Protein AF-A0A1H7C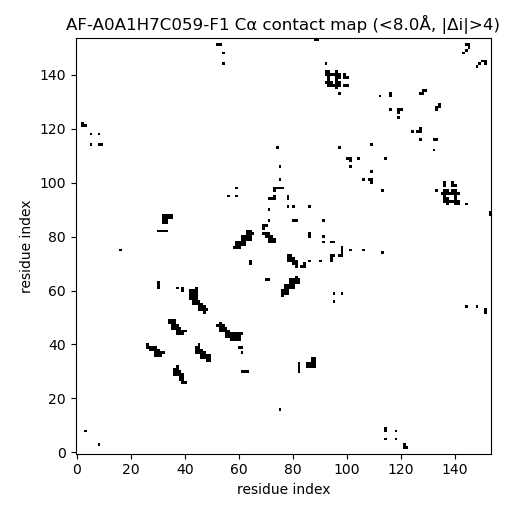059-F1 (afdb_monomer)

Radius of gyration: 15.14 Å; Cα contacts (8 Å, |Δi|>4): 223; chains: 1; bounding box: 40×34×36 Å

pLDDT: mean 71.17, std 18.62, range [34.97, 95.0]

Structure (mmCIF, N/CA/C/O backbone):
data_AF-A0A1H7C059-F1
#
_entry.id   AF-A0A1H7C059-F1
#
loop_
_atom_site.group_PDB
_atom_site.id
_atom_site.type_symbol
_atom_site.label_atom_id
_atom_site.label_alt_id
_atom_site.label_comp_id
_atom_site.label_asym_id
_atom_site.label_entity_id
_atom_site.label_seq_id
_atom_site.pdbx_PDB_ins_code
_atom_site.Cartn_x
_atom_site.Cartn_y
_atom_site.Cartn_z
_atom_site.occupancy
_atom_site.B_iso_or_equiv
_atom_site.auth_seq_id
_atom_site.auth_comp_id
_atom_site.auth_asym_id
_atom_site.auth_atom_id
_atom_site.pdbx_PDB_model_num
ATOM 1 N N . MET A 1 1 ? 27.606 -2.544 -12.910 1.00 34.97 1 MET A N 1
ATOM 2 C CA . MET A 1 1 ? 26.282 -3.109 -12.573 1.00 34.97 1 MET A CA 1
ATOM 3 C C . MET A 1 1 ? 25.781 -3.904 -13.763 1.00 34.97 1 MET A C 1
ATOM 5 O O . MET A 1 1 ? 25.929 -3.436 -14.887 1.00 34.97 1 MET A O 1
ATOM 9 N N . LYS A 1 2 ? 25.299 -5.129 -13.536 1.00 37.66 2 LYS A N 1
ATOM 10 C CA . LYS A 1 2 ? 24.812 -6.027 -14.591 1.00 37.66 2 LYS A CA 1
ATOM 11 C C . LYS A 1 2 ? 23.400 -5.563 -14.971 1.00 37.66 2 LYS A C 1
ATOM 13 O O . LYS A 1 2 ? 22.551 -5.485 -14.093 1.00 37.66 2 LYS A O 1
ATOM 18 N N . LYS A 1 3 ? 23.174 -5.189 -16.234 1.00 46.72 3 LYS A N 1
ATOM 19 C CA . LYS A 1 3 ? 21.828 -4.878 -16.739 1.00 46.72 3 LYS A CA 1
ATOM 20 C C . LYS A 1 3 ? 21.035 -6.186 -16.788 1.00 46.72 3 LYS A C 1
ATOM 22 O O . LYS A 1 3 ? 21.455 -7.096 -17.498 1.00 46.72 3 LYS A O 1
ATOM 27 N N . ILE A 1 4 ? 19.960 -6.280 -16.013 1.00 50.34 4 ILE A N 1
ATOM 28 C CA . ILE A 1 4 ? 18.988 -7.376 -16.094 1.00 50.34 4 ILE A CA 1
ATOM 29 C C . ILE A 1 4 ? 18.165 -7.185 -17.373 1.00 50.34 4 ILE A C 1
ATOM 31 O O . ILE A 1 4 ? 17.793 -6.054 -17.706 1.00 50.34 4 ILE A O 1
ATOM 35 N N . SER A 1 5 ? 17.959 -8.259 -18.137 1.00 52.09 5 SER A N 1
ATOM 36 C CA . SER A 1 5 ? 17.126 -8.201 -19.338 1.00 52.09 5 SER A CA 1
ATOM 37 C C . SER A 1 5 ? 15.642 -8.274 -18.969 1.00 52.09 5 SER A C 1
ATOM 39 O O . SER A 1 5 ? 15.273 -8.757 -17.902 1.00 52.09 5 SER A O 1
ATOM 41 N N . PHE A 1 6 ? 14.780 -7.772 -19.852 1.00 48.53 6 PHE A N 1
ATOM 42 C CA . PHE A 1 6 ? 13.328 -7.832 -19.664 1.00 48.53 6 PHE A CA 1
ATOM 43 C C . PHE A 1 6 ? 12.823 -9.281 -19.556 1.00 48.53 6 PHE A C 1
ATOM 45 O O . PHE A 1 6 ? 11.920 -9.565 -18.776 1.00 48.53 6 PHE A O 1
ATOM 52 N N . ASP A 1 7 ? 13.465 -10.199 -20.281 1.00 52.53 7 ASP A N 1
ATOM 53 C CA . ASP A 1 7 ? 13.147 -11.626 -20.247 1.00 52.53 7 ASP A CA 1
ATOM 54 C C . ASP A 1 7 ? 13.556 -12.270 -18.913 1.00 52.53 7 ASP A C 1
ATOM 56 O O . ASP A 1 7 ? 12.816 -13.097 -18.384 1.00 52.53 7 ASP A O 1
ATOM 60 N N . ASP A 1 8 ? 14.683 -11.846 -18.326 1.00 57.72 8 ASP A N 1
ATOM 61 C CA . ASP A 1 8 ? 15.105 -12.295 -16.990 1.00 57.72 8 ASP A CA 1
ATOM 62 C C . ASP A 1 8 ? 14.137 -11.792 -15.902 1.00 57.72 8 ASP A C 1
ATOM 64 O O . ASP A 1 8 ? 13.795 -12.534 -14.989 1.00 57.72 8 ASP A O 1
ATOM 68 N N . LEU A 1 9 ? 13.634 -10.557 -16.032 1.00 55.62 9 LEU A N 1
ATOM 69 C CA . LEU A 1 9 ? 12.601 -9.999 -15.149 1.00 55.62 9 LEU A CA 1
ATOM 70 C C . LEU A 1 9 ? 11.283 -10.782 -15.236 1.00 55.62 9 LEU A C 1
ATOM 72 O O . LEU A 1 9 ? 10.675 -11.071 -14.211 1.00 55.62 9 LEU A O 1
ATOM 76 N N . ILE A 1 10 ? 10.841 -11.145 -16.445 1.00 53.09 10 ILE A N 1
ATOM 77 C CA . ILE A 1 10 ? 9.650 -11.988 -16.635 1.00 53.09 10 ILE A CA 1
ATOM 78 C C . ILE A 1 10 ? 9.856 -13.368 -16.009 1.00 53.09 10 ILE A C 1
ATOM 80 O O . ILE A 1 10 ? 8.948 -13.881 -15.355 1.00 53.09 10 ILE A O 1
ATOM 84 N N . ALA A 1 11 ? 11.032 -13.966 -16.206 1.00 54.56 11 ALA A N 1
ATOM 85 C CA . ALA A 1 11 ? 11.357 -15.268 -15.641 1.00 54.56 11 ALA A CA 1
ATOM 86 C C . ALA A 1 11 ? 11.320 -15.228 -14.106 1.00 54.56 11 ALA A C 1
ATOM 88 O O . ALA A 1 11 ? 10.629 -16.049 -13.504 1.00 54.56 11 ALA A O 1
ATOM 89 N N . ASP A 1 12 ? 11.953 -14.233 -13.484 1.00 51.78 12 ASP A N 1
ATOM 90 C CA . ASP A 1 12 ? 11.928 -14.060 -12.029 1.00 51.78 12 ASP A CA 1
ATOM 91 C C . ASP A 1 12 ? 10.502 -13.817 -11.506 1.00 51.78 12 ASP A C 1
ATOM 93 O O . ASP A 1 12 ? 10.090 -14.453 -10.538 1.00 51.78 12 ASP A O 1
ATOM 97 N N . LEU A 1 13 ? 9.695 -12.986 -12.179 1.00 49.41 13 LEU A N 1
ATOM 98 C CA . LEU A 1 13 ? 8.292 -12.761 -11.803 1.00 49.41 13 LEU A CA 1
ATOM 99 C C . LEU A 1 13 ? 7.441 -14.035 -11.892 1.00 49.41 13 LEU A C 1
ATOM 101 O O . LEU A 1 13 ? 6.633 -14.297 -11.004 1.00 49.41 13 LEU A O 1
ATOM 105 N N . SER A 1 14 ? 7.641 -14.848 -12.933 1.00 43.16 14 SER A N 1
ATOM 106 C CA . SER A 1 14 ? 6.921 -16.117 -13.096 1.00 43.16 14 SER A CA 1
ATOM 107 C C . SER A 1 14 ? 7.293 -17.156 -12.030 1.00 43.16 14 SER A C 1
ATOM 109 O O . SER A 1 14 ? 6.459 -17.968 -11.632 1.00 43.16 14 SER A O 1
ATOM 111 N N . ILE A 1 15 ? 8.531 -17.107 -11.527 1.00 45.19 15 ILE A N 1
ATOM 112 C CA . ILE A 1 15 ? 8.997 -17.952 -10.425 1.00 45.19 15 ILE A CA 1
ATOM 113 C C . ILE A 1 15 ? 8.375 -17.479 -9.104 1.00 45.19 15 ILE A C 1
ATOM 115 O O . ILE A 1 15 ? 7.895 -18.307 -8.330 1.00 45.19 15 ILE A O 1
ATOM 119 N N . ILE A 1 16 ? 8.290 -16.164 -8.879 1.00 44.03 16 ILE A N 1
ATOM 120 C CA . ILE A 1 16 ? 7.690 -15.565 -7.676 1.00 44.03 16 ILE A CA 1
ATOM 121 C C . ILE A 1 16 ? 6.206 -15.932 -7.537 1.00 44.03 16 ILE A C 1
ATOM 123 O O . ILE A 1 16 ? 5.793 -16.327 -6.446 1.00 44.03 16 ILE A O 1
ATOM 127 N N . GLU A 1 17 ? 5.425 -15.882 -8.625 1.00 41.81 17 GLU A N 1
ATOM 128 C CA . GLU A 1 17 ? 4.020 -16.326 -8.606 1.00 41.81 17 GLU A CA 1
ATOM 129 C C . GLU A 1 17 ? 3.892 -17.788 -8.140 1.00 41.81 17 GLU A C 1
ATOM 131 O O . GLU A 1 17 ? 2.977 -18.122 -7.392 1.00 41.81 17 GLU A O 1
ATOM 136 N N . SER A 1 18 ? 4.849 -18.650 -8.505 1.00 38.84 18 SER A N 1
ATOM 137 C CA . SER A 1 18 ? 4.837 -20.070 -8.130 1.00 38.84 18 SER A CA 1
ATOM 138 C C . SER A 1 18 ? 5.357 -20.371 -6.715 1.00 38.84 18 SER A C 1
ATOM 140 O O . SER A 1 18 ? 4.907 -21.332 -6.091 1.00 38.84 18 SER A O 1
ATOM 142 N N . GLU A 1 19 ? 6.287 -19.569 -6.182 1.00 39.34 19 GLU A N 1
ATOM 143 C CA . GLU A 1 19 ? 6.864 -19.779 -4.844 1.00 39.34 19 GLU A CA 1
ATOM 144 C C . GLU A 1 19 ? 6.037 -19.119 -3.728 1.00 39.34 19 GLU A C 1
ATOM 146 O O . GLU A 1 19 ? 6.013 -19.610 -2.596 1.00 39.34 19 GLU A O 1
ATOM 151 N N . GLN A 1 20 ? 5.319 -18.032 -4.025 1.00 47.81 20 GLN A N 1
ATOM 152 C CA . GLN A 1 20 ? 4.531 -17.297 -3.028 1.00 47.81 20 GLN A CA 1
ATOM 153 C C . GLN A 1 20 ? 3.126 -17.864 -2.798 1.00 47.81 20 GLN A C 1
ATOM 155 O O . GLN A 1 20 ? 2.544 -17.630 -1.734 1.00 47.81 20 GLN A O 1
ATOM 160 N N . ASP A 1 21 ? 2.645 -18.718 -3.705 1.00 41.19 21 ASP A N 1
ATOM 161 C CA . ASP A 1 21 ? 1.422 -19.512 -3.534 1.00 41.19 21 ASP A CA 1
ATOM 162 C C . ASP A 1 21 ? 1.481 -20.472 -2.323 1.00 41.19 21 ASP A C 1
ATOM 164 O O . ASP A 1 21 ? 0.452 -20.975 -1.869 1.00 41.19 21 ASP A O 1
ATOM 168 N N . LEU A 1 22 ? 2.662 -20.693 -1.726 1.00 37.16 22 LEU A N 1
ATOM 169 C CA . LEU A 1 22 ? 2.847 -21.601 -0.586 1.00 37.16 22 LEU A CA 1
ATOM 170 C C . LEU A 1 22 ? 2.768 -20.938 0.803 1.00 37.16 22 LEU A C 1
ATOM 172 O O . LEU A 1 22 ? 2.549 -21.646 1.787 1.00 37.16 22 LEU A O 1
ATOM 176 N N . ASN A 1 23 ? 2.871 -19.607 0.914 1.00 39.00 23 ASN A N 1
ATOM 177 C CA . ASN A 1 23 ? 2.764 -18.901 2.206 1.00 39.00 23 ASN A CA 1
ATOM 178 C C . ASN A 1 23 ? 1.374 -18.280 2.461 1.00 39.00 23 ASN A C 1
ATOM 180 O O . ASN A 1 23 ? 1.123 -17.740 3.539 1.00 39.00 23 ASN A O 1
ATOM 184 N N . SER A 1 24 ? 0.442 -18.408 1.512 1.00 40.56 24 SER A N 1
ATOM 185 C CA . SER A 1 24 ? -0.882 -17.762 1.523 1.00 40.56 24 SER A CA 1
ATOM 186 C C . SER A 1 24 ? -1.921 -18.385 2.478 1.00 40.56 24 SER A C 1
ATOM 188 O O . SER A 1 24 ? -3.022 -17.858 2.623 1.00 40.56 24 SER A O 1
ATOM 190 N N . ILE A 1 25 ? -1.607 -19.484 3.179 1.00 38.66 25 ILE A N 1
ATOM 191 C CA . ILE A 1 25 ? -2.612 -20.248 3.954 1.00 38.66 25 ILE A CA 1
ATOM 192 C C . ILE A 1 25 ? -2.722 -19.812 5.431 1.00 38.66 25 ILE A C 1
ATOM 194 O O . ILE A 1 25 ? -3.603 -20.279 6.154 1.00 38.66 25 ILE A O 1
ATOM 198 N N . ARG A 1 26 ? -1.891 -18.890 5.930 1.00 36.72 26 ARG A N 1
ATOM 199 C CA . ARG A 1 26 ? -1.940 -18.493 7.349 1.00 36.72 26 ARG A CA 1
ATOM 200 C C . ARG A 1 26 ? -2.137 -16.994 7.530 1.00 36.72 26 ARG A C 1
ATOM 202 O O . ARG A 1 26 ? -1.185 -16.244 7.691 1.00 36.72 26 ARG A O 1
ATOM 209 N N . GLY A 1 27 ? -3.403 -16.576 7.597 1.00 37.97 27 GLY A N 1
ATOM 210 C CA . GLY A 1 27 ? -3.756 -15.353 8.317 1.00 37.97 27 GLY A CA 1
ATOM 211 C C . GLY A 1 27 ? -3.191 -15.436 9.739 1.00 37.97 27 GLY A C 1
ATOM 212 O O . GLY A 1 27 ? -3.480 -16.393 10.460 1.00 37.97 27 GLY A O 1
ATOM 213 N N . GLY A 1 28 ? -2.339 -14.483 10.115 1.00 48.50 28 GLY A N 1
ATOM 214 C CA . GLY A 1 28 ? -1.681 -14.5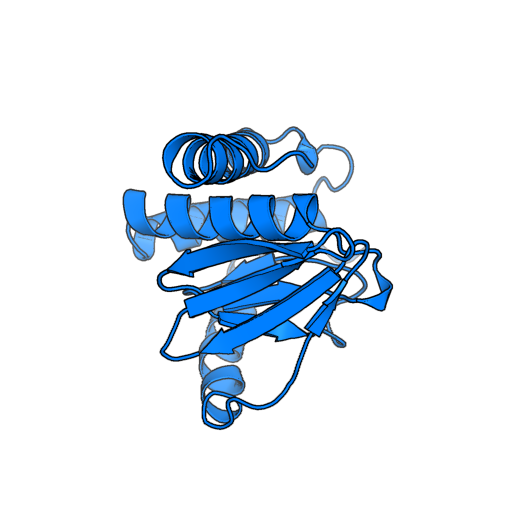04 11.422 1.00 48.50 28 GLY A CA 1
ATOM 215 C C . GLY A 1 28 ? -0.582 -13.467 11.632 1.00 48.50 28 GLY A C 1
ATOM 216 O O . GLY A 1 28 ? -0.397 -13.039 12.768 1.00 48.50 28 GLY A O 1
ATOM 217 N N . ASP A 1 29 ? 0.098 -13.014 10.578 1.00 66.94 29 ASP A N 1
ATOM 218 C CA . ASP A 1 29 ? 1.232 -12.105 10.754 1.00 66.94 29 ASP A CA 1
ATOM 219 C C . ASP A 1 29 ? 0.800 -10.643 10.617 1.00 66.94 29 ASP A C 1
ATOM 221 O O . ASP A 1 29 ? 0.462 -10.155 9.538 1.00 66.94 29 ASP A O 1
ATOM 225 N N . THR A 1 30 ? 0.798 -9.944 11.752 1.00 83.44 30 THR A N 1
ATOM 226 C CA . THR A 1 30 ? 0.706 -8.486 11.796 1.00 83.44 30 THR A CA 1
ATOM 227 C C . THR A 1 30 ? 1.982 -7.888 11.214 1.00 83.44 30 THR A C 1
ATOM 229 O O . THR A 1 30 ? 3.077 -8.153 11.713 1.00 83.44 30 THR A O 1
ATOM 232 N N . ILE A 1 31 ? 1.845 -7.040 10.197 1.00 86.38 31 ILE A N 1
ATOM 233 C CA . ILE A 1 31 ? 2.976 -6.353 9.563 1.00 86.38 31 ILE A CA 1
ATOM 234 C C . ILE A 1 31 ? 3.053 -4.944 10.134 1.00 86.38 31 ILE A C 1
AT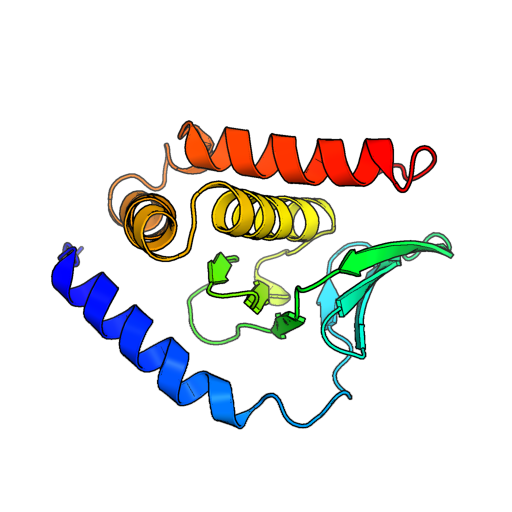OM 236 O O . ILE A 1 31 ? 2.118 -4.161 9.989 1.00 86.38 31 ILE A O 1
ATOM 240 N N . TYR A 1 32 ? 4.157 -4.624 10.802 1.00 86.19 32 TYR A N 1
ATOM 241 C CA . TYR A 1 32 ? 4.386 -3.300 11.375 1.00 86.19 32 TYR A CA 1
ATOM 242 C C . TYR A 1 32 ? 5.099 -2.409 10.367 1.00 86.19 32 TYR A C 1
ATOM 244 O O . TYR A 1 32 ? 6.068 -2.830 9.742 1.00 86.19 32 TYR A O 1
ATOM 252 N N . ILE A 1 33 ? 4.620 -1.177 10.244 1.00 86.44 33 ILE A N 1
ATOM 253 C CA . ILE A 1 33 ? 5.197 -0.134 9.395 1.00 86.44 33 ILE A CA 1
ATOM 254 C C . ILE A 1 33 ? 5.216 1.183 10.174 1.00 86.44 33 ILE A C 1
ATOM 256 O O . ILE A 1 33 ? 4.583 1.316 11.226 1.00 86.44 33 ILE A O 1
ATOM 260 N N . ASN A 1 34 ? 5.925 2.187 9.673 1.00 86.62 34 ASN A N 1
ATOM 261 C CA . ASN A 1 34 ? 5.922 3.506 10.287 1.00 86.62 34 ASN A CA 1
ATOM 262 C C . ASN A 1 34 ? 4.490 4.062 10.339 1.00 86.62 34 ASN A C 1
ATOM 264 O O . ASN A 1 34 ? 3.794 4.165 9.330 1.00 86.62 34 ASN A O 1
ATOM 268 N N . GLY A 1 35 ? 4.047 4.407 11.550 1.00 86.56 35 GLY A N 1
ATOM 269 C CA . GLY A 1 35 ? 2.719 4.968 11.800 1.00 86.56 35 GLY A CA 1
ATOM 270 C C . GLY A 1 35 ? 1.612 3.960 12.126 1.00 86.56 35 GLY A C 1
ATOM 271 O O . GLY A 1 35 ? 0.518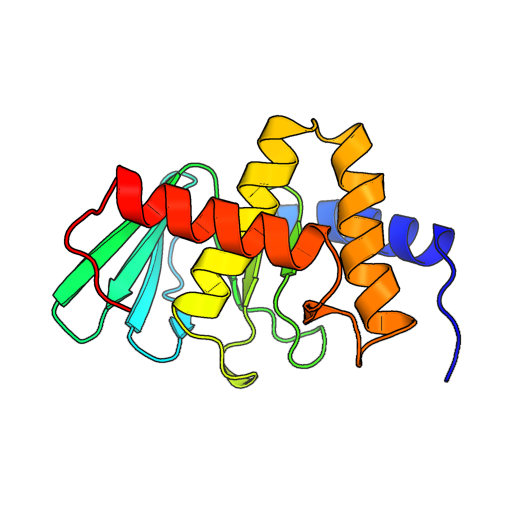 4.407 12.472 1.00 86.56 35 GLY A O 1
ATOM 272 N N . GLY A 1 36 ? 1.855 2.642 12.089 1.00 91.19 36 GLY A N 1
ATOM 273 C CA . GLY A 1 36 ? 0.822 1.660 12.432 1.00 91.19 36 GLY A CA 1
ATOM 274 C C . GLY A 1 36 ? 1.164 0.204 12.124 1.00 91.19 36 GLY A C 1
ATOM 275 O O . GLY A 1 36 ? 2.324 -0.205 12.114 1.00 91.19 36 GLY A O 1
ATOM 276 N N . TYR A 1 37 ? 0.131 -0.597 11.883 1.00 91.56 37 TYR A N 1
ATOM 277 C CA . TYR A 1 37 ? 0.268 -2.004 11.517 1.00 91.56 37 TYR A CA 1
ATOM 278 C C . TYR A 1 37 ? -0.831 -2.465 10.560 1.00 91.56 37 TYR A C 1
ATOM 280 O O . TYR A 1 37 ? -1.877 -1.833 10.439 1.00 91.56 37 TYR A O 1
ATOM 288 N N . ILE A 1 38 ? -0.594 -3.584 9.883 1.00 92.69 38 ILE A N 1
ATOM 289 C CA . ILE A 1 38 ? -1.472 -4.155 8.864 1.00 92.69 38 ILE A CA 1
ATOM 290 C C . ILE A 1 38 ? -1.866 -5.569 9.275 1.00 92.69 38 ILE A C 1
ATOM 292 O O . ILE A 1 38 ? -1.031 -6.339 9.752 1.00 92.69 38 ILE A O 1
ATOM 296 N N . VAL A 1 39 ? -3.134 -5.914 9.062 1.00 91.50 39 VAL A N 1
ATOM 297 C CA . VAL A 1 39 ? -3.666 -7.267 9.250 1.00 91.50 39 VAL A CA 1
ATOM 298 C C . VAL A 1 39 ? -4.348 -7.722 7.965 1.00 91.50 39 VAL A C 1
ATOM 300 O O . VAL A 1 39 ? -5.235 -7.036 7.456 1.00 91.50 39 VAL A O 1
ATOM 303 N N . ASN A 1 40 ? -3.966 -8.896 7.462 1.00 88.81 40 ASN A N 1
ATOM 304 C CA . ASN A 1 40 ? -4.650 -9.526 6.335 1.00 88.81 40 ASN A CA 1
ATOM 305 C C . ASN A 1 40 ? -5.842 -10.352 6.817 1.00 88.81 40 ASN A C 1
ATOM 307 O O . ASN A 1 40 ? -5.721 -11.148 7.750 1.00 88.81 40 ASN A O 1
ATOM 311 N N . SER A 1 41 ? -6.986 -10.207 6.154 1.00 83.94 41 SER A N 1
ATOM 312 C CA . SER A 1 41 ? -8.183 -10.993 6.441 1.00 83.94 41 SER A CA 1
ATOM 313 C C . SER A 1 41 ? -9.080 -11.116 5.213 1.00 83.94 41 SER A C 1
ATOM 315 O O . SER A 1 41 ? -9.473 -10.118 4.606 1.00 83.94 41 SER A O 1
ATOM 317 N N . GLY A 1 42 ? -9.421 -12.357 4.851 1.00 80.69 42 GLY A N 1
ATOM 318 C CA . GLY A 1 42 ? -10.394 -12.648 3.793 1.00 80.69 42 GLY A CA 1
ATOM 319 C C . GLY A 1 42 ? -10.037 -12.063 2.422 1.00 80.69 42 GL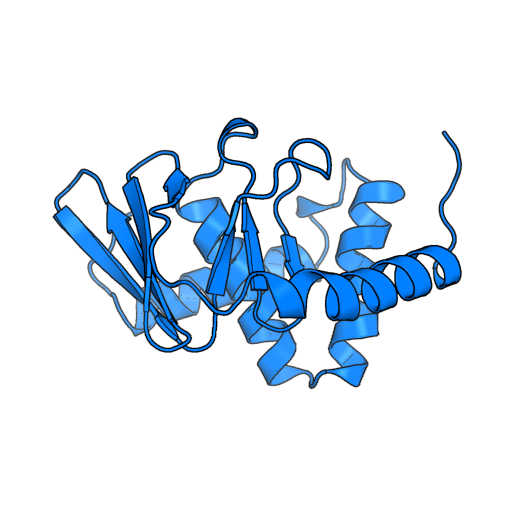Y A C 1
ATOM 320 O O . GLY A 1 42 ? -10.933 -11.592 1.729 1.00 80.69 42 GLY A O 1
ATOM 321 N N . GLY A 1 43 ? -8.749 -12.051 2.057 1.00 80.62 43 GLY A N 1
ATOM 322 C CA . GLY A 1 43 ? -8.266 -11.481 0.790 1.00 80.62 43 GLY A CA 1
ATOM 323 C C . GLY A 1 43 ? -8.198 -9.950 0.762 1.00 80.62 43 GLY A C 1
ATOM 324 O O . GLY A 1 43 ? -8.113 -9.365 -0.313 1.00 80.62 43 GLY A O 1
ATOM 325 N N . ASN A 1 44 ? -8.264 -9.305 1.927 1.00 88.75 44 ASN A N 1
ATOM 326 C CA . ASN A 1 44 ? -8.107 -7.863 2.085 1.00 88.75 44 ASN A CA 1
ATOM 327 C C . ASN A 1 44 ? -6.998 -7.568 3.096 1.00 88.75 44 ASN A C 1
ATOM 329 O O . ASN A 1 44 ? -6.730 -8.383 3.983 1.00 88.75 44 ASN A O 1
ATOM 333 N N . ALA A 1 45 ? -6.442 -6.363 3.024 1.00 91.25 45 ALA A N 1
ATOM 334 C CA . ALA A 1 45 ? -5.499 -5.846 4.005 1.00 91.25 45 ALA A CA 1
ATOM 335 C C . ALA A 1 45 ? -6.104 -4.643 4.734 1.00 91.25 45 ALA A C 1
ATOM 337 O O . ALA A 1 45 ? -6.575 -3.698 4.102 1.00 91.25 45 ALA A O 1
ATOM 338 N N . THR A 1 46 ? -6.092 -4.656 6.064 1.00 93.81 46 THR A N 1
ATOM 339 C CA . THR A 1 46 ? -6.564 -3.533 6.884 1.00 93.81 46 THR A CA 1
ATOM 340 C C . THR A 1 46 ? -5.384 -2.889 7.594 1.00 93.81 46 THR A C 1
ATOM 342 O O . THR A 1 46 ? -4.678 -3.561 8.343 1.00 93.81 46 THR A O 1
ATOM 345 N N . PHE A 1 47 ? -5.187 -1.588 7.376 1.00 94.44 47 PHE A N 1
ATOM 346 C CA . PHE A 1 47 ? -4.218 -0.782 8.111 1.00 94.44 47 PHE A CA 1
ATOM 347 C C . PHE A 1 47 ? -4.866 -0.170 9.351 1.00 94.44 47 PHE A C 1
ATOM 349 O O . PHE A 1 47 ? -5.953 0.405 9.275 1.00 94.44 47 PHE A O 1
ATOM 356 N N . TYR A 1 48 ? -4.160 -0.242 10.473 1.00 93.25 48 TYR A N 1
ATOM 357 C CA . TYR A 1 48 ? -4.496 0.373 11.745 1.00 93.25 48 TYR A CA 1
ATOM 358 C C . TYR A 1 48 ? -3.386 1.344 12.125 1.00 93.25 48 TYR A C 1
ATOM 360 O O . TYR A 1 48 ? -2.255 0.945 12.400 1.00 93.25 48 TYR A O 1
ATOM 368 N N . SER A 1 49 ? -3.713 2.629 12.154 1.00 91.75 49 SER A N 1
ATOM 369 C CA . SER A 1 49 ? -2.773 3.665 12.565 1.00 91.75 49 SER A CA 1
ATOM 370 C C . SER A 1 49 ? -2.578 3.692 14.083 1.00 91.75 49 SER A C 1
ATOM 372 O O . SER A 1 49 ? -3.468 3.345 14.867 1.00 91.75 49 SER A O 1
ATOM 374 N N . ASN A 1 50 ? -1.447 4.244 14.512 1.00 89.38 50 ASN A N 1
ATOM 375 C CA . ASN A 1 50 ? -1.162 4.513 15.920 1.00 89.38 50 ASN A CA 1
ATOM 376 C C . ASN A 1 50 ? -2.087 5.581 16.535 1.00 89.38 50 ASN A C 1
ATOM 378 O O . ASN A 1 50 ? -2.152 5.694 17.757 1.00 89.38 50 ASN A O 1
ATOM 382 N N . ASN A 1 51 ? -2.802 6.364 15.715 1.00 87.88 51 ASN A N 1
ATOM 383 C CA . ASN A 1 51 ? -3.755 7.380 16.177 1.00 87.88 51 ASN A CA 1
ATOM 384 C C . ASN A 1 51 ? -5.203 6.858 16.297 1.00 87.88 51 ASN A C 1
ATOM 386 O O . ASN A 1 51 ? -6.099 7.616 16.663 1.00 87.88 51 ASN A O 1
ATOM 390 N N . GLY A 1 52 ? -5.434 5.569 16.021 1.00 85.62 52 GLY A N 1
ATOM 391 C CA . GLY A 1 52 ? -6.736 4.915 16.173 1.00 85.62 52 GLY A CA 1
ATOM 392 C C . GLY A 1 52 ? -7.636 4.957 14.935 1.00 85.62 52 GLY A C 1
ATOM 393 O O . GLY A 1 52 ? -8.732 4.400 14.967 1.00 85.62 52 GLY A O 1
ATOM 394 N N . THR A 1 53 ? -7.195 5.568 13.834 1.00 90.69 53 THR A N 1
ATOM 395 C CA . THR A 1 53 ? -7.878 5.467 12.534 1.00 90.69 53 THR A CA 1
ATOM 396 C C . THR A 1 53 ? -7.465 4.201 11.781 1.00 90.69 53 THR A C 1
ATOM 398 O O . THR A 1 53 ? -6.389 3.645 12.017 1.00 90.69 53 THR A O 1
ATOM 401 N N . SER A 1 54 ? -8.317 3.726 10.873 1.00 93.75 54 SER A N 1
ATOM 402 C CA . SER A 1 54 ? -8.038 2.549 10.046 1.00 93.75 54 SER A CA 1
ATOM 403 C C . SER A 1 54 ? -8.714 2.645 8.681 1.00 93.75 54 SER A C 1
ATOM 405 O O . SER A 1 54 ? -9.709 3.358 8.524 1.00 93.75 54 SER A O 1
ATOM 407 N N . PHE A 1 55 ? -8.185 1.909 7.707 1.00 94.88 55 PHE A N 1
ATOM 408 C CA . PHE A 1 55 ? -8.808 1.711 6.399 1.00 94.88 55 PHE A CA 1
ATOM 409 C C . PHE A 1 55 ? -8.547 0.295 5.884 1.00 94.88 55 PHE A C 1
ATOM 411 O O . PHE A 1 55 ? -7.619 -0.379 6.328 1.00 94.88 55 PHE A O 1
ATOM 418 N N . THR A 1 56 ? -9.379 -0.170 4.951 1.00 95.00 56 THR A N 1
ATOM 419 C CA . THR A 1 56 ? -9.263 -1.496 4.332 1.00 95.00 56 THR A CA 1
ATOM 420 C C . THR A 1 56 ? -9.042 -1.377 2.830 1.00 95.00 56 THR A C 1
ATOM 422 O O . THR A 1 56 ? -9.696 -0.595 2.139 1.00 95.00 56 THR A O 1
ATOM 425 N N . LEU A 1 57 ? -8.112 -2.190 2.344 1.00 94.00 57 LEU A N 1
ATOM 426 C CA . LEU A 1 57 ? -7.703 -2.321 0.959 1.00 94.00 57 LEU A CA 1
ATOM 427 C C . LEU A 1 57 ? -8.255 -3.642 0.407 1.00 94.00 57 LEU A C 1
ATOM 429 O O . LEU A 1 57 ? -7.695 -4.708 0.686 1.00 94.00 57 LEU A O 1
ATOM 433 N N . PRO A 1 58 ? -9.392 -3.611 -0.307 1.00 91.25 58 PRO A N 1
ATOM 434 C CA . PRO A 1 58 ? -10.029 -4.818 -0.790 1.00 91.25 58 PRO A CA 1
ATOM 435 C C . PRO A 1 58 ? -9.243 -5.470 -1.928 1.00 91.25 58 PRO A C 1
ATOM 437 O O . PRO A 1 58 ? -8.740 -4.780 -2.820 1.00 91.25 58 PRO A O 1
ATOM 440 N N . GLY A 1 59 ? -9.186 -6.803 -1.904 1.00 85.25 59 GLY A N 1
ATOM 441 C CA . GLY A 1 59 ? -8.551 -7.627 -2.938 1.00 85.25 59 GLY A CA 1
ATOM 442 C C . GLY A 1 59 ? -7.019 -7.626 -2.931 1.00 85.25 59 GLY A C 1
ATOM 443 O O . GLY A 1 59 ?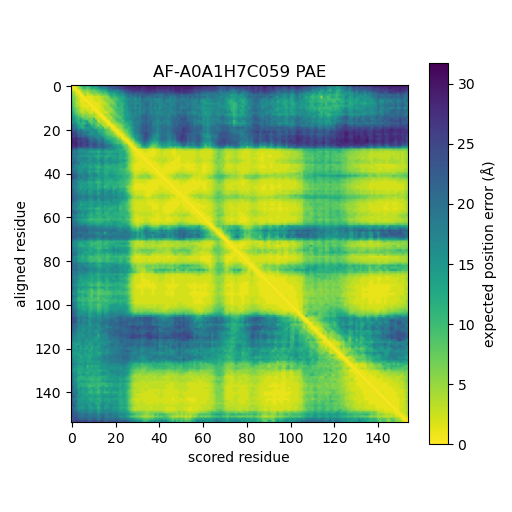 -6.417 -8.219 -3.822 1.00 85.25 59 GLY A O 1
ATOM 444 N N . ALA A 1 60 ? -6.396 -6.984 -1.941 1.00 84.94 60 ALA A N 1
ATOM 445 C CA . ALA A 1 60 ? -4.953 -6.997 -1.746 1.00 84.94 60 ALA A CA 1
ATOM 446 C C . ALA A 1 60 ? -4.573 -7.783 -0.486 1.00 84.94 60 ALA A C 1
ATOM 448 O O . ALA A 1 60 ? -5.271 -7.734 0.527 1.00 84.94 60 ALA A O 1
ATOM 449 N N . THR A 1 61 ? -3.436 -8.473 -0.540 1.00 87.12 61 THR A N 1
ATOM 450 C CA . THR A 1 61 ? -2.796 -9.103 0.625 1.00 87.12 61 THR A CA 1
ATOM 451 C C . THR A 1 61 ? -1.402 -8.518 0.790 1.00 87.12 61 THR A C 1
ATOM 453 O O . THR A 1 61 ? -0.658 -8.432 -0.183 1.00 87.12 61 THR A O 1
ATOM 456 N N . VAL A 1 62 ? -1.045 -8.098 2.003 1.00 85.38 62 VAL A N 1
ATOM 457 C CA . VAL A 1 62 ? 0.265 -7.496 2.280 1.00 85.38 62 VAL A CA 1
ATOM 458 C C . VAL A 1 62 ? 1.213 -8.538 2.866 1.00 85.38 62 VAL A C 1
ATOM 460 O O . VAL A 1 62 ? 0.827 -9.326 3.722 1.00 85.38 62 VAL A O 1
ATOM 463 N N . TYR A 1 63 ? 2.469 -8.522 2.454 1.00 82.12 63 TYR A N 1
ATOM 464 C CA . TYR A 1 63 ? 3.516 -9.423 2.906 1.00 82.12 63 TYR A CA 1
ATOM 465 C C . TYR A 1 63 ? 4.733 -8.616 3.353 1.00 82.12 63 TYR A C 1
ATOM 467 O O . TYR A 1 63 ? 5.019 -7.545 2.820 1.00 82.12 63 TYR A O 1
ATOM 475 N N . SER A 1 64 ? 5.472 -9.151 4.323 1.00 77.38 64 SER A N 1
ATOM 476 C CA . SER A 1 64 ? 6.796 -8.632 4.658 1.00 77.38 64 SER A CA 1
ATOM 477 C C . SER A 1 64 ? 7.813 -9.189 3.663 1.00 77.38 64 SER A C 1
ATOM 479 O O . SER A 1 64 ? 7.987 -10.407 3.578 1.00 77.38 64 SER A O 1
ATOM 481 N N . SER A 1 65 ? 8.481 -8.328 2.898 1.00 67.25 65 SER A N 1
ATOM 482 C CA . SER A 1 65 ? 9.579 -8.737 2.020 1.00 67.25 65 SER A CA 1
ATOM 483 C C . SER A 1 65 ? 10.915 -8.528 2.714 1.00 67.25 65 SER A C 1
ATOM 485 O O . SER A 1 65 ? 11.383 -7.405 2.832 1.00 67.25 65 SER A O 1
ATOM 487 N N . GLN A 1 66 ? 11.560 -9.618 3.131 1.00 56.34 66 GLN A N 1
ATOM 488 C CA . GLN A 1 66 ? 12.927 -9.573 3.674 1.00 56.34 66 GLN A CA 1
ATOM 489 C C . GLN A 1 66 ? 14.020 -9.785 2.609 1.00 56.34 66 GLN A C 1
ATOM 491 O O . GLN A 1 66 ? 15.200 -9.630 2.906 1.00 56.34 66 GLN A O 1
ATOM 496 N N . ASN A 1 67 ? 13.657 -10.160 1.375 1.00 47.53 67 ASN A N 1
ATOM 497 C CA . ASN A 1 67 ? 14.608 -10.789 0.447 1.00 47.53 67 ASN A CA 1
ATOM 498 C C . ASN A 1 67 ? 15.063 -9.922 -0.743 1.00 47.53 67 ASN A C 1
ATOM 500 O O . ASN A 1 67 ? 15.988 -10.332 -1.437 1.00 47.53 67 ASN A O 1
ATOM 504 N N . TRP A 1 68 ? 14.444 -8.765 -1.014 1.00 46.78 68 TRP A N 1
ATOM 505 C CA . TRP A 1 68 ? 14.691 -7.979 -2.242 1.00 46.78 68 TRP A CA 1
ATOM 506 C C . TRP A 1 68 ? 15.159 -6.533 -1.968 1.00 46.78 68 TRP A C 1
ATOM 508 O O . TRP A 1 68 ? 14.818 -5.611 -2.702 1.00 46.78 68 TRP A O 1
ATOM 518 N N . GLY A 1 69 ? 15.990 -6.353 -0.934 1.00 46.66 69 GLY A N 1
ATOM 519 C CA . GLY A 1 69 ? 16.853 -5.177 -0.742 1.00 46.66 69 GLY A CA 1
ATOM 520 C C . GLY A 1 69 ? 16.141 -3.832 -0.591 1.00 46.66 69 GLY A C 1
ATOM 521 O O . GLY A 1 69 ? 16.303 -2.986 -1.465 1.00 46.66 69 GLY A O 1
ATOM 522 N N . ASP A 1 70 ? 15.411 -3.633 0.512 1.00 51.88 70 ASP A N 1
ATOM 523 C CA . ASP A 1 70 ? 14.732 -2.374 0.864 1.00 51.88 70 ASP A CA 1
ATOM 524 C C . ASP A 1 70 ? 13.734 -1.871 -0.199 1.00 51.88 70 ASP A C 1
ATOM 526 O O . ASP A 1 70 ? 13.499 -0.671 -0.319 1.00 51.88 70 ASP A O 1
ATOM 530 N N . ASN A 1 71 ? 13.145 -2.771 -0.994 1.00 65.62 71 ASN A N 1
ATOM 531 C CA . ASN A 1 71 ? 12.194 -2.397 -2.042 1.00 65.62 71 ASN A CA 1
ATOM 532 C C . ASN A 1 71 ? 10.767 -2.804 -1.675 1.00 65.62 71 ASN A C 1
ATOM 534 O O . ASN A 1 71 ? 10.503 -3.955 -1.319 1.00 65.62 71 ASN A O 1
ATOM 538 N N . HIS A 1 72 ? 9.852 -1.849 -1.813 1.00 75.19 72 HIS A N 1
ATOM 539 C CA . HIS A 1 72 ? 8.408 -2.056 -1.768 1.00 75.19 72 HIS A CA 1
ATOM 540 C C . HIS A 1 72 ? 7.907 -2.308 -3.191 1.00 75.19 72 HIS A C 1
ATOM 542 O O . HIS A 1 72 ? 8.439 -1.717 -4.129 1.00 75.19 72 HIS A O 1
ATOM 548 N N . TYR A 1 73 ? 6.962 -3.231 -3.369 1.00 74.50 73 TYR A N 1
ATOM 549 C CA . TYR A 1 73 ? 6.393 -3.501 -4.691 1.00 74.50 73 TYR A CA 1
ATOM 550 C C . TYR A 1 73 ? 5.029 -4.189 -4.615 1.00 74.50 73 TYR A C 1
ATOM 552 O O . TYR A 1 73 ? 4.705 -4.869 -3.638 1.00 74.50 73 TYR A O 1
ATOM 560 N N . GLN A 1 74 ? 4.257 -4.095 -5.698 1.00 79.31 74 GLN A N 1
ATOM 561 C CA . GLN A 1 74 ? 2.994 -4.804 -5.878 1.00 79.31 74 GLN A CA 1
ATOM 562 C C . GLN A 1 74 ? 3.043 -5.765 -7.073 1.00 79.31 74 GLN A C 1
ATOM 564 O O . GLN A 1 74 ? 3.360 -5.381 -8.199 1.00 79.31 74 GLN A O 1
ATOM 569 N N . LEU A 1 75 ? 2.648 -7.021 -6.844 1.00 71.38 75 LEU A N 1
ATOM 570 C CA . LEU A 1 75 ? 2.540 -8.051 -7.877 1.00 71.38 75 LEU A CA 1
ATOM 571 C C . LEU A 1 75 ? 1.309 -8.939 -7.657 1.00 71.38 75 LEU A C 1
ATOM 573 O O . LEU A 1 75 ? 1.132 -9.491 -6.577 1.00 71.38 75 LEU A O 1
ATOM 577 N N . SER A 1 76 ? 0.450 -9.075 -8.672 1.00 69.56 76 SER A N 1
ATOM 578 C CA . SER A 1 76 ? -0.674 -10.031 -8.703 1.00 69.56 76 SER A CA 1
ATOM 579 C C . SER A 1 76 ? -1.566 -10.044 -7.445 1.00 69.56 76 SER A C 1
ATOM 581 O O . SER A 1 76 ? -1.962 -11.093 -6.952 1.00 69.56 76 SER A O 1
ATOM 583 N N . GLY A 1 77 ? -1.908 -8.860 -6.919 1.00 68.19 77 GLY A N 1
ATOM 584 C CA . GLY A 1 77 ? -2.707 -8.702 -5.690 1.00 68.19 77 GLY A CA 1
ATOM 585 C C . GLY A 1 77 ? -1.916 -8.815 -4.380 1.00 68.19 77 GLY A C 1
ATOM 586 O O . GLY A 1 77 ? -2.438 -8.472 -3.319 1.00 68.19 77 GLY A O 1
ATOM 587 N N . GLY A 1 78 ? -0.653 -9.232 -4.437 1.00 79.00 78 GLY A N 1
ATOM 588 C CA . GLY A 1 78 ? 0.293 -9.147 -3.331 1.00 79.00 78 GLY A CA 1
ATOM 589 C C . GLY A 1 78 ? 0.975 -7.783 -3.274 1.00 79.00 78 GLY A C 1
ATOM 590 O O . GLY A 1 78 ? 1.432 -7.276 -4.295 1.00 79.00 78 GLY A O 1
ATOM 591 N N . ILE A 1 79 ? 1.045 -7.197 -2.083 1.00 84.50 79 ILE A N 1
ATOM 592 C CA . ILE A 1 79 ? 1.824 -5.993 -1.775 1.00 84.50 79 ILE A CA 1
ATOM 593 C C . ILE A 1 79 ? 2.952 -6.405 -0.841 1.00 84.50 79 ILE A C 1
ATOM 595 O O . ILE A 1 79 ? 2.705 -7.001 0.201 1.00 84.50 79 ILE A O 1
ATOM 599 N N . TYR A 1 80 ? 4.183 -6.073 -1.185 1.00 82.25 80 TYR A N 1
ATOM 600 C CA . TYR A 1 80 ? 5.380 -6.486 -0.473 1.00 82.25 80 TYR A CA 1
ATOM 601 C C . TYR A 1 80 ? 6.027 -5.252 0.123 1.00 82.25 80 TYR A C 1
ATOM 603 O O . TYR A 1 80 ? 6.391 -4.328 -0.599 1.00 82.25 80 TYR A O 1
ATOM 611 N N . LEU A 1 81 ? 6.120 -5.215 1.449 1.00 80.25 81 LEU A N 1
ATOM 612 C CA . LEU A 1 81 ? 6.720 -4.106 2.173 1.00 80.25 81 LEU A CA 1
ATOM 613 C C . LEU A 1 81 ? 7.944 -4.600 2.930 1.00 80.25 81 LEU A C 1
ATOM 615 O O . LEU A 1 81 ? 7.848 -5.596 3.644 1.00 80.25 81 LEU A O 1
ATOM 619 N N . ASP A 1 82 ? 9.061 -3.882 2.830 1.00 75.69 82 ASP A N 1
ATOM 620 C CA . ASP A 1 82 ? 10.195 -4.063 3.731 1.00 75.69 82 ASP A CA 1
ATOM 621 C C . ASP A 1 82 ? 10.017 -3.192 4.991 1.00 75.69 82 ASP A C 1
ATOM 623 O O . ASP A 1 82 ? 10.151 -1.967 4.924 1.00 75.69 82 ASP A O 1
ATOM 627 N N . PRO A 1 83 ? 9.727 -3.770 6.170 1.00 66.62 83 PRO A N 1
ATOM 628 C CA . PRO A 1 83 ? 9.578 -2.987 7.395 1.00 66.62 83 PRO A CA 1
ATOM 629 C C . PRO A 1 83 ? 10.871 -2.274 7.814 1.00 66.62 83 PRO A C 1
ATOM 631 O O . PRO A 1 83 ? 10.814 -1.257 8.503 1.00 66.62 83 PRO A O 1
ATOM 634 N N . ASN A 1 84 ? 12.036 -2.796 7.415 1.00 68.94 84 ASN A N 1
ATOM 635 C CA . ASN A 1 84 ? 13.338 -2.207 7.726 1.00 68.94 84 ASN A CA 1
ATOM 636 C C . ASN A 1 84 ? 13.738 -1.125 6.712 1.00 68.94 84 ASN A C 1
ATOM 638 O O . ASN A 1 84 ? 14.500 -0.227 7.065 1.00 68.94 84 ASN A O 1
ATOM 642 N N . GLY A 1 85 ? 13.162 -1.167 5.505 1.00 67.88 85 GLY A N 1
ATOM 643 C CA . GLY A 1 85 ? 13.328 -0.164 4.447 1.00 67.88 85 GLY A CA 1
ATOM 644 C C . GLY A 1 85 ? 12.590 1.159 4.697 1.00 67.88 85 GLY A C 1
ATOM 645 O O . GLY A 1 85 ? 12.693 2.088 3.902 1.00 67.88 85 GLY A O 1
ATOM 646 N N . GLY A 1 86 ? 11.865 1.282 5.815 1.00 76.44 86 GLY A N 1
ATOM 647 C CA . GLY A 1 86 ? 11.178 2.517 6.196 1.00 76.44 86 GLY A CA 1
ATOM 648 C C . GLY A 1 86 ? 9.744 2.642 5.683 1.00 76.44 86 GLY A C 1
ATOM 649 O O . GLY A 1 86 ? 9.212 3.752 5.730 1.00 76.44 86 GLY A O 1
ATOM 650 N N . ALA A 1 87 ? 9.113 1.532 5.270 1.00 83.50 87 ALA A N 1
ATOM 651 C CA . ALA A 1 87 ? 7.705 1.487 4.867 1.00 83.50 87 ALA A CA 1
ATOM 652 C C . ALA A 1 87 ? 6.814 2.303 5.812 1.00 83.50 87 ALA A C 1
ATOM 654 O O . ALA A 1 87 ? 6.884 2.155 7.035 1.00 83.50 87 ALA A O 1
ATOM 655 N N . ASP A 1 88 ? 5.927 3.105 5.240 1.00 89.06 88 ASP A N 1
ATOM 656 C CA . ASP A 1 88 ? 4.913 3.872 5.954 1.00 89.06 88 ASP A CA 1
ATOM 657 C C . ASP A 1 88 ? 3.539 3.743 5.277 1.00 89.06 88 ASP A C 1
ATOM 659 O O . ASP A 1 88 ? 3.350 2.995 4.312 1.00 89.06 88 ASP A O 1
ATOM 663 N N . VAL A 1 89 ? 2.541 4.458 5.801 1.00 91.19 89 VAL A N 1
ATOM 664 C CA . VAL A 1 89 ? 1.183 4.427 5.239 1.00 91.19 89 VAL A CA 1
ATOM 665 C C . VAL A 1 89 ? 1.138 4.950 3.799 1.00 91.19 89 VAL A C 1
ATOM 667 O O . VAL A 1 89 ? 0.355 4.450 2.994 1.00 91.19 89 VAL A O 1
ATOM 670 N N . SER A 1 90 ? 1.993 5.916 3.452 1.00 90.94 90 SER A N 1
ATOM 671 C CA . SER A 1 90 ? 2.091 6.454 2.094 1.00 90.94 90 SER A CA 1
ATOM 672 C C . SER A 1 90 ? 2.593 5.389 1.123 1.00 90.94 90 SER A C 1
ATOM 674 O O . SER A 1 90 ? 2.035 5.232 0.040 1.00 90.94 90 SER A O 1
ATOM 676 N N . THR A 1 91 ? 3.593 4.619 1.546 1.00 89.44 91 THR A N 1
ATOM 677 C CA . THR A 1 91 ? 4.149 3.479 0.811 1.00 89.44 91 THR A CA 1
ATOM 678 C C . THR A 1 91 ? 3.066 2.432 0.553 1.00 89.44 91 THR A C 1
ATOM 680 O O . THR A 1 91 ? 2.839 2.036 -0.584 1.00 89.44 91 THR A O 1
ATOM 683 N N . LEU A 1 92 ? 2.309 2.047 1.587 1.00 91.75 92 LEU A N 1
ATOM 684 C CA . LEU A 1 92 ? 1.202 1.096 1.445 1.00 91.75 92 LEU A CA 1
ATOM 685 C C . LEU A 1 92 ? 0.137 1.577 0.443 1.00 91.75 92 LEU A C 1
ATOM 687 O O . LEU A 1 92 ? -0.342 0.800 -0.382 1.00 91.75 92 LEU A O 1
ATOM 691 N N . ILE A 1 93 ? -0.256 2.851 0.527 1.00 92.94 93 ILE A N 1
ATOM 692 C CA . ILE A 1 93 ? -1.261 3.442 -0.367 1.00 92.94 93 ILE A CA 1
ATOM 693 C C . ILE A 1 93 ? -0.748 3.483 -1.809 1.00 92.94 93 ILE A C 1
ATOM 695 O O . ILE A 1 93 ? -1.511 3.206 -2.734 1.00 92.94 93 ILE A O 1
ATOM 699 N N . HIS A 1 94 ? 0.531 3.803 -1.995 1.00 91.38 94 HIS A N 1
ATOM 700 C CA . HIS A 1 94 ? 1.190 3.808 -3.293 1.00 91.38 94 HIS A CA 1
ATOM 701 C C . HIS A 1 94 ? 1.179 2.413 -3.941 1.00 91.38 94 HIS A C 1
ATOM 703 O O . HIS A 1 94 ? 0.688 2.276 -5.062 1.00 91.38 94 HIS A O 1
ATOM 709 N N . GLU A 1 95 ? 1.594 1.369 -3.216 1.00 87.69 95 GLU A N 1
ATOM 710 C CA . GLU A 1 95 ? 1.571 -0.009 -3.731 1.00 87.69 95 GLU A CA 1
ATOM 711 C C . GLU A 1 95 ? 0.148 -0.497 -4.036 1.00 87.69 95 GLU A C 1
ATOM 713 O O . GLU A 1 95 ? -0.098 -1.196 -5.019 1.00 87.69 95 GLU A O 1
ATOM 718 N N . TYR A 1 96 ? -0.842 -0.079 -3.243 1.00 91.62 96 TYR A N 1
ATOM 719 C CA . TYR A 1 96 ? -2.242 -0.345 -3.577 1.00 91.62 96 TYR A CA 1
ATOM 720 C C . TYR A 1 96 ? -2.695 0.379 -4.853 1.00 91.62 96 TYR A C 1
ATOM 722 O O . TYR A 1 96 ? -3.545 -0.116 -5.593 1.00 91.62 96 TYR A O 1
ATOM 730 N N . GLY A 1 97 ? -2.102 1.531 -5.151 1.00 89.56 97 GLY A N 1
ATOM 731 C CA . GLY A 1 97 ? -2.260 2.231 -6.417 1.00 89.56 97 GLY A CA 1
ATOM 732 C C . GLY A 1 97 ? -1.859 1.391 -7.628 1.00 89.56 97 GLY A C 1
ATOM 733 O O . GLY A 1 97 ? -2.617 1.333 -8.600 1.00 89.56 97 GLY A O 1
ATOM 734 N N . HIS A 1 98 ? -0.725 0.688 -7.544 1.00 84.88 98 HIS A N 1
ATOM 735 C CA . HIS A 1 98 ? -0.289 -0.272 -8.568 1.00 84.88 98 HIS A CA 1
ATOM 736 C C . HIS A 1 98 ? -1.297 -1.413 -8.730 1.00 84.88 98 HIS A C 1
ATOM 738 O O . HIS A 1 98 ? -1.683 -1.739 -9.854 1.00 84.88 98 HIS A O 1
ATOM 744 N N . TYR A 1 99 ? -1.853 -1.923 -7.625 1.00 85.50 99 TYR A N 1
ATOM 745 C CA . TYR A 1 99 ? -2.925 -2.923 -7.683 1.00 85.50 99 TYR A CA 1
ATOM 746 C C . TYR A 1 99 ? -4.172 -2.400 -8.415 1.00 85.50 99 TYR A C 1
ATOM 748 O O . TYR A 1 99 ? -4.723 -3.080 -9.283 1.00 85.50 99 TYR A O 1
ATOM 756 N N . LEU A 1 100 ? -4.622 -1.177 -8.121 1.00 87.19 100 LEU A N 1
ATOM 757 C CA . LEU A 1 100 ? -5.763 -0.572 -8.818 1.00 87.19 100 LEU A CA 1
ATOM 758 C C . LEU A 1 100 ? -5.473 -0.368 -10.311 1.00 87.19 100 LEU A C 1
ATOM 760 O O . LEU A 1 100 ? -6.349 -0.595 -11.151 1.00 87.19 100 LEU A O 1
ATOM 764 N N . GLN A 1 101 ? -4.241 0.008 -10.654 1.00 82.00 101 GLN A N 1
ATOM 765 C CA . GLN A 1 101 ? -3.792 0.104 -12.038 1.00 82.00 101 GLN A CA 1
ATOM 766 C C . GLN A 1 101 ? -3.827 -1.267 -12.736 1.00 82.00 101 GLN A C 1
ATOM 768 O O . GLN A 1 101 ? -4.335 -1.361 -13.858 1.00 82.00 101 GLN A O 1
ATOM 773 N N . GLN A 1 102 ? -3.388 -2.340 -12.064 1.00 76.94 102 GLN A N 1
ATOM 774 C CA . GLN A 1 102 ? -3.501 -3.719 -12.553 1.00 76.94 102 GLN A CA 1
ATOM 775 C C . GLN A 1 102 ? -4.956 -4.094 -12.863 1.00 76.94 102 GLN A C 1
ATOM 777 O O . GLN A 1 102 ? -5.238 -4.638 -13.935 1.00 76.94 102 GLN A O 1
ATOM 782 N N . GLN A 1 103 ? -5.884 -3.772 -11.958 1.00 79.44 103 GLN A N 1
ATOM 783 C CA . GLN A 1 103 ? -7.311 -4.064 -12.135 1.00 79.44 103 GLN A CA 1
ATOM 784 C C . GLN A 1 103 ? -7.922 -3.310 -13.326 1.00 79.44 103 GLN A C 1
ATOM 786 O O . GLN A 1 103 ? -8.765 -3.860 -14.032 1.00 79.44 103 GLN A O 1
ATOM 791 N N . GLN A 1 104 ? -7.494 -2.070 -13.584 1.00 74.56 104 GLN A N 1
ATOM 792 C CA . GLN A 1 104 ? -8.007 -1.277 -14.707 1.00 74.56 104 GLN A CA 1
ATOM 793 C C . GLN A 1 104 ? -7.442 -1.700 -16.068 1.00 74.56 104 GLN A C 1
ATOM 795 O O . GLN A 1 104 ? -8.153 -1.640 -17.069 1.00 74.56 104 GLN A O 1
ATOM 800 N N . MET A 1 105 ? -6.170 -2.101 -16.124 1.00 68.00 105 MET A N 1
ATOM 801 C CA . MET A 1 105 ? -5.490 -2.447 -17.379 1.00 68.00 105 MET A CA 1
ATOM 802 C C . MET A 1 105 ? -5.690 -3.913 -17.791 1.00 68.00 105 MET A C 1
ATOM 804 O O . MET A 1 105 ? -5.561 -4.241 -18.970 1.00 68.00 105 MET A O 1
ATOM 808 N N . GLY A 1 106 ? -5.999 -4.795 -16.835 1.00 63.03 106 GLY A N 1
ATOM 809 C CA . GLY A 1 106 ? -5.991 -6.243 -17.026 1.00 63.03 106 GLY A CA 1
ATOM 810 C C . GLY A 1 106 ? -4.573 -6.830 -16.961 1.00 63.03 106 GLY A C 1
ATOM 811 O O . GLY A 1 106 ? -3.588 -6.194 -17.343 1.00 63.03 106 GLY A O 1
ATOM 812 N N . THR A 1 107 ? -4.462 -8.075 -16.486 1.00 54.50 107 THR A N 1
ATOM 813 C CA . THR A 1 107 ? -3.193 -8.726 -16.100 1.00 54.50 107 THR A CA 1
ATOM 814 C C . THR A 1 107 ? -2.120 -8.702 -17.199 1.00 54.50 107 THR A C 1
ATOM 816 O O . THR A 1 107 ? -0.954 -8.458 -16.912 1.00 54.50 107 THR A O 1
ATOM 819 N N . GLY A 1 108 ? -2.500 -8.873 -18.472 1.00 47.84 108 GLY A N 1
ATOM 820 C CA . GLY A 1 108 ? -1.551 -8.895 -19.596 1.00 47.84 108 GLY A CA 1
ATOM 821 C C . GLY A 1 108 ? -0.900 -7.541 -19.912 1.00 47.84 108 GLY A C 1
ATOM 822 O O . GLY A 1 108 ? 0.274 -7.491 -20.269 1.00 47.84 108 GLY A O 1
ATOM 823 N N . SER A 1 109 ? -1.629 -6.433 -19.752 1.00 51.06 109 SER A N 1
ATOM 824 C CA . SER A 1 109 ? -1.087 -5.078 -19.941 1.00 51.06 109 SER A CA 1
ATOM 825 C C . SER A 1 109 ? -0.371 -4.569 -18.690 1.00 51.06 109 SER A C 1
ATOM 827 O O . SER A 1 109 ? 0.570 -3.785 -18.806 1.00 51.06 109 SER A O 1
ATOM 829 N N . TYR A 1 110 ? -0.770 -5.052 -17.510 1.00 50.34 110 TYR A N 1
ATOM 830 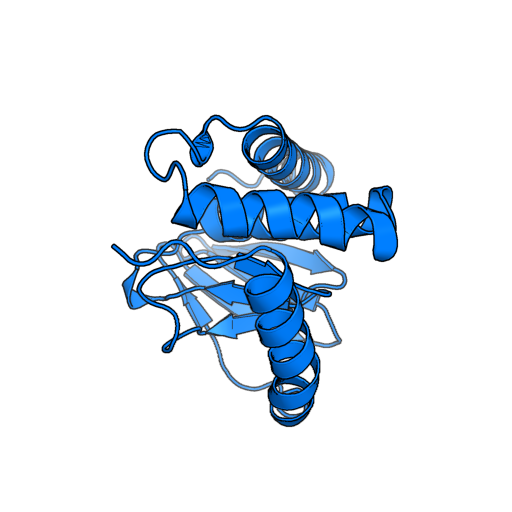C CA . TYR A 1 110 ? -0.075 -4.780 -16.257 1.00 50.34 110 TYR A CA 1
ATOM 831 C C . TYR A 1 110 ? 1.311 -5.413 -16.214 1.00 50.34 110 TYR A C 1
ATOM 833 O O . TYR A 1 110 ? 2.238 -4.737 -15.805 1.00 50.34 110 TYR A O 1
ATOM 841 N N . ILE A 1 111 ? 1.502 -6.639 -16.715 1.00 49.97 111 ILE A N 1
ATOM 842 C CA . ILE A 1 111 ? 2.849 -7.222 -16.802 1.00 49.97 111 ILE A CA 1
ATOM 843 C C . ILE A 1 111 ? 3.778 -6.283 -17.590 1.00 49.97 111 ILE A C 1
ATOM 845 O O . ILE A 1 111 ? 4.865 -6.001 -17.117 1.00 49.97 111 ILE A O 1
ATOM 849 N N . ALA A 1 112 ? 3.341 -5.665 -18.693 1.00 44.25 112 ALA A N 1
ATOM 850 C CA . ALA A 1 112 ? 4.161 -4.691 -19.428 1.00 44.25 112 ALA A CA 1
ATOM 851 C C . ALA A 1 112 ? 4.425 -3.362 -18.674 1.00 44.25 112 ALA A C 1
ATOM 853 O O . ALA A 1 112 ? 5.471 -2.749 -18.884 1.00 44.25 112 ALA A O 1
ATOM 854 N N . ALA A 1 113 ? 3.510 -2.910 -17.805 1.00 47.62 113 ALA A N 1
ATOM 855 C CA . ALA A 1 113 ? 3.629 -1.659 -17.041 1.00 47.62 113 ALA A CA 1
ATOM 856 C C . ALA A 1 113 ? 4.324 -1.835 -15.672 1.00 47.62 113 ALA A C 1
ATOM 858 O O . ALA A 1 113 ? 5.213 -1.057 -15.339 1.00 47.62 113 ALA A O 1
ATOM 859 N N . GLY A 1 114 ? 3.988 -2.887 -14.923 1.00 50.16 114 GLY A N 1
ATOM 860 C CA . GLY A 1 114 ? 4.635 -3.323 -13.682 1.00 50.16 114 GLY A CA 1
ATOM 861 C C . GLY A 1 114 ? 6.054 -3.852 -13.911 1.00 50.16 114 GLY A C 1
ATOM 862 O O . GLY A 1 114 ? 6.949 -3.557 -13.122 1.00 50.16 114 GLY A O 1
ATOM 863 N N . LEU A 1 115 ? 6.327 -4.493 -15.060 1.00 49.88 115 LEU A N 1
ATOM 864 C CA . LEU A 1 115 ? 7.710 -4.692 -15.516 1.00 49.88 115 LEU A CA 1
ATOM 865 C C . LEU A 1 115 ? 8.402 -3.364 -15.812 1.00 49.88 115 LEU A C 1
ATOM 867 O O . LEU A 1 115 ? 9.602 -3.273 -15.612 1.00 49.88 115 LEU A O 1
ATOM 871 N N . GLY A 1 116 ? 7.684 -2.339 -16.275 1.00 47.38 116 GLY A N 1
ATOM 872 C CA . GLY A 1 116 ? 8.220 -0.987 -16.449 1.00 47.38 116 GLY A CA 1
ATOM 873 C C . GLY A 1 116 ? 8.646 -0.349 -15.122 1.00 47.38 116 GLY A C 1
ATOM 874 O O . GLY A 1 116 ? 9.715 0.258 -15.059 1.00 47.38 116 GLY A O 1
ATOM 875 N N . SER A 1 117 ? 7.870 -0.562 -14.055 1.00 48.44 117 SER A N 1
ATOM 876 C CA . SER A 1 117 ? 8.206 -0.151 -12.688 1.00 48.44 117 SER A CA 1
ATOM 877 C C . SER A 1 117 ? 9.469 -0.849 -12.188 1.00 48.44 117 SER A C 1
ATOM 879 O O . SER A 1 117 ? 10.493 -0.181 -12.020 1.00 48.44 117 SER A O 1
ATOM 881 N N . ALA A 1 118 ? 9.483 -2.184 -12.141 1.00 52.41 118 ALA A N 1
ATOM 882 C CA . ALA A 1 118 ? 10.670 -2.952 -11.762 1.00 52.41 118 ALA A CA 1
ATOM 883 C C . ALA A 1 118 ? 11.891 -2.638 -12.658 1.00 52.41 118 ALA A C 1
ATOM 885 O O . ALA A 1 118 ? 12.985 -2.373 -12.167 1.00 52.41 118 ALA A O 1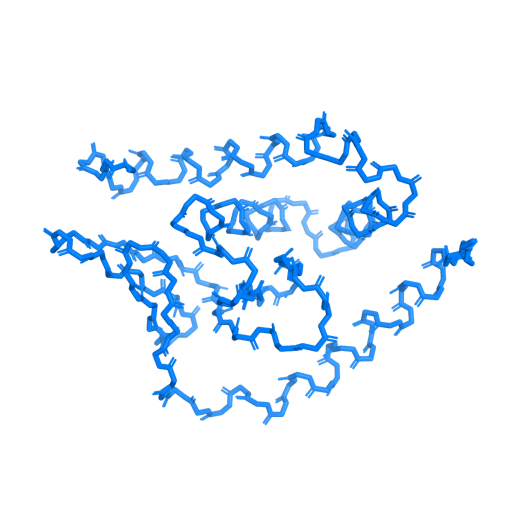
ATOM 886 N N . TYR A 1 119 ? 11.722 -2.570 -13.983 1.00 48.03 119 TYR A N 1
ATOM 887 C CA . TYR A 1 119 ? 12.795 -2.236 -14.928 1.00 48.03 119 TYR A CA 1
ATOM 888 C C . TYR A 1 119 ? 13.347 -0.825 -14.708 1.00 48.03 119 TYR A C 1
ATOM 890 O O . TYR A 1 119 ? 14.556 -0.622 -14.821 1.00 48.03 119 TYR A O 1
ATOM 898 N N . SER A 1 120 ? 12.507 0.160 -14.387 1.00 51.34 120 SER A N 1
ATOM 899 C CA . SER A 1 120 ? 12.956 1.533 -14.128 1.00 51.34 120 SER A CA 1
ATOM 900 C C . SER A 1 120 ? 13.689 1.680 -12.791 1.00 51.34 120 SER A C 1
ATOM 902 O O . SER A 1 120 ? 14.667 2.424 -12.755 1.00 51.34 120 SER A O 1
ATOM 904 N N . VAL A 1 121 ? 13.344 0.902 -11.755 1.00 56.31 121 VAL A N 1
ATOM 905 C CA . VAL A 1 121 ? 14.166 0.770 -10.533 1.00 56.31 121 VAL A CA 1
ATOM 906 C C . VAL A 1 121 ? 15.578 0.288 -10.886 1.00 56.31 121 VAL A C 1
ATOM 908 O O . VAL A 1 121 ? 16.569 0.836 -10.404 1.00 56.31 121 VAL A O 1
ATOM 911 N N . TYR A 1 122 ? 15.698 -0.690 -11.790 1.00 54.12 122 TYR A N 1
ATOM 912 C CA . TYR A 1 122 ? 17.000 -1.249 -12.177 1.00 54.12 122 TYR A CA 1
ATOM 913 C C . TYR A 1 122 ? 17.774 -0.426 -13.213 1.00 54.12 122 TYR A C 1
ATOM 915 O O . TYR A 1 122 ? 19.004 -0.518 -13.269 1.00 54.12 122 TYR A O 1
ATOM 923 N N . THR A 1 123 ? 17.096 0.352 -14.059 1.00 50.69 123 THR A N 1
ATOM 924 C CA . THR A 1 123 ? 17.740 1.074 -15.169 1.00 50.69 123 THR A CA 1
ATOM 925 C C . THR A 1 123 ? 17.884 2.570 -14.946 1.00 50.69 123 THR A C 1
ATOM 927 O O . THR A 1 123 ? 18.890 3.119 -15.389 1.00 50.69 123 THR A O 1
ATOM 930 N N . ASN A 1 124 ? 16.951 3.208 -14.235 1.00 57.28 124 ASN A N 1
ATOM 931 C CA . ASN A 1 124 ? 16.938 4.644 -13.945 1.00 57.28 124 ASN A CA 1
ATOM 932 C C . ASN A 1 124 ? 16.374 4.929 -12.532 1.00 57.28 124 ASN A C 1
ATOM 934 O O . ASN A 1 124 ? 15.366 5.629 -12.401 1.00 57.28 124 ASN A O 1
ATOM 938 N N . PRO A 1 125 ? 17.024 4.444 -11.454 1.00 59.75 125 PRO A N 1
ATOM 939 C CA . PRO A 1 125 ? 16.502 4.561 -10.087 1.00 59.75 125 PRO A CA 1
ATOM 940 C C . PRO A 1 125 ? 16.256 6.013 -9.650 1.00 59.75 125 PRO A C 1
ATOM 942 O O . PRO A 1 125 ? 15.313 6.289 -8.919 1.00 59.75 125 PRO A O 1
ATOM 945 N N . GLY A 1 126 ? 17.067 6.961 -10.136 1.00 59.69 126 GLY A N 1
ATOM 946 C CA . GLY A 1 126 ? 16.929 8.386 -9.808 1.00 59.69 126 GLY A CA 1
ATOM 947 C C . GLY A 1 126 ? 15.709 9.074 -10.431 1.00 59.69 126 GLY A C 1
ATOM 948 O O . GLY A 1 126 ? 15.319 10.138 -9.963 1.00 59.69 126 GLY A O 1
ATOM 949 N N . GLU A 1 127 ? 15.100 8.476 -11.457 1.00 66.56 127 GLU A N 1
ATOM 950 C CA . GLU A 1 127 ? 13.909 9.012 -12.131 1.00 66.56 127 GLU A CA 1
ATOM 951 C C . GLU A 1 127 ? 12.670 8.137 -11.913 1.00 66.56 127 GLU A C 1
ATOM 953 O O . GLU A 1 127 ? 11.589 8.492 -12.384 1.00 66.56 127 GLU A O 1
ATOM 958 N N . HIS A 1 128 ? 12.811 7.015 -11.199 1.00 67.62 128 HIS A N 1
ATOM 959 C CA . HIS A 1 128 ? 11.759 6.026 -10.984 1.00 67.62 128 HIS A CA 1
ATOM 960 C C . HIS A 1 128 ? 10.481 6.665 -10.425 1.00 67.62 128 HIS A C 1
ATOM 962 O O . HIS A 1 128 ? 9.447 6.640 -11.084 1.00 67.62 128 HIS A O 1
ATOM 968 N N . ALA A 1 129 ? 10.587 7.383 -9.304 1.00 68.25 129 ALA A N 1
ATOM 969 C CA . ALA A 1 129 ? 9.454 8.067 -8.674 1.00 68.25 129 ALA A CA 1
ATOM 970 C C . ALA A 1 129 ? 8.778 9.135 -9.563 1.00 68.25 129 ALA A C 1
ATOM 972 O O . ALA A 1 129 ? 7.651 9.541 -9.293 1.00 68.25 129 ALA A O 1
ATOM 973 N N . SER A 1 130 ? 9.455 9.615 -10.616 1.00 74.38 130 SER A N 1
ATOM 974 C CA . SER A 1 130 ? 8.900 10.592 -11.565 1.00 74.38 130 SER A CA 1
ATOM 975 C C . SER A 1 130 ? 8.274 9.962 -12.810 1.00 74.38 130 SER A C 1
ATOM 977 O O . SER A 1 130 ? 7.717 10.679 -13.645 1.00 74.38 130 SER A O 1
ATOM 979 N N . GLN A 1 131 ? 8.345 8.635 -12.955 1.00 73.69 131 GLN A N 1
ATOM 980 C CA . GLN A 1 131 ? 7.739 7.956 -14.090 1.00 73.69 131 GLN A CA 1
ATOM 981 C C . GLN A 1 131 ? 6.208 8.109 -14.057 1.00 73.69 131 GLN A C 1
ATOM 983 O O . GLN A 1 131 ? 5.602 8.060 -12.982 1.00 73.69 131 GLN A O 1
ATOM 988 N N . PRO A 1 132 ? 5.543 8.251 -15.222 1.00 74.94 132 PRO A N 1
ATOM 989 C CA . PRO A 1 132 ? 4.097 8.456 -15.279 1.00 74.94 132 PRO A CA 1
ATOM 990 C C . PRO A 1 132 ? 3.278 7.388 -14.545 1.00 74.94 132 PRO A C 1
ATOM 992 O O . PRO A 1 132 ? 2.254 7.721 -13.955 1.00 74.94 132 PRO A O 1
ATOM 995 N N . PHE A 1 133 ? 3.729 6.129 -14.553 1.00 74.25 133 PHE A N 1
ATOM 996 C CA . PHE A 1 133 ? 3.049 5.033 -13.859 1.00 74.25 133 PHE A CA 1
ATOM 997 C C . PHE A 1 133 ? 3.194 5.118 -12.330 1.00 74.25 133 PHE A C 1
ATOM 999 O O . PHE A 1 133 ? 2.206 4.904 -11.642 1.00 74.25 133 PHE A O 1
ATOM 1006 N N . GLU A 1 134 ? 4.343 5.537 -11.788 1.00 78.88 134 GLU A N 1
ATOM 1007 C CA . GLU A 1 134 ? 4.522 5.721 -10.334 1.00 78.88 134 GLU A C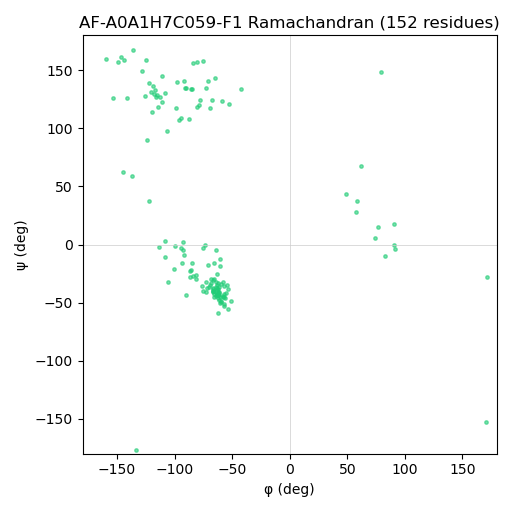A 1
ATOM 1008 C C . GLU A 1 134 ? 3.663 6.874 -9.795 1.00 78.88 134 GLU A C 1
ATOM 1010 O O . GLU A 1 134 ? 3.019 6.783 -8.743 1.00 78.88 134 GLU A O 1
ATOM 1015 N N . VAL A 1 135 ? 3.582 7.966 -10.560 1.00 82.81 135 VAL A N 1
ATOM 1016 C CA . VAL A 1 135 ? 2.703 9.100 -10.243 1.00 82.81 135 VAL A CA 1
ATOM 1017 C C . VAL A 1 135 ? 1.231 8.690 -10.348 1.00 82.81 135 VAL A C 1
ATOM 1019 O O . VAL A 1 135 ? 0.409 9.084 -9.519 1.00 82.81 135 VAL A O 1
ATOM 1022 N N . GLN A 1 136 ? 0.876 7.895 -11.358 1.00 83.81 136 GLN A N 1
ATOM 1023 C CA . GLN A 1 136 ? -0.486 7.399 -11.539 1.00 83.81 136 GLN A CA 1
ATOM 1024 C C . GLN A 1 136 ? -0.905 6.450 -10.411 1.00 83.81 136 GLN A C 1
ATOM 1026 O O . GLN A 1 136 ? -1.998 6.629 -9.874 1.00 83.81 136 GLN A O 1
ATOM 1031 N N . ALA A 1 137 ? -0.047 5.507 -10.017 1.00 84.50 137 ALA A N 1
ATOM 1032 C CA . ALA A 1 137 ? -0.280 4.614 -8.887 1.00 84.50 137 ALA A CA 1
ATOM 1033 C C . ALA A 1 137 ? -0.528 5.416 -7.605 1.00 84.50 137 ALA A C 1
ATOM 1035 O O . ALA A 1 137 ? -1.580 5.285 -6.978 1.00 84.50 137 ALA A O 1
ATOM 1036 N N . THR A 1 138 ? 0.364 6.362 -7.302 1.00 88.62 138 THR A N 1
ATOM 1037 C CA . THR A 1 138 ? 0.203 7.294 -6.177 1.00 88.62 138 THR A CA 1
ATOM 1038 C C . THR A 1 138 ? -1.168 7.982 -6.199 1.00 88.62 138 THR A C 1
ATOM 1040 O O . THR A 1 138 ? -1.897 7.979 -5.205 1.00 88.62 138 THR A O 1
ATOM 1043 N N . ASN A 1 139 ? -1.567 8.526 -7.353 1.00 88.38 139 ASN A N 1
ATOM 1044 C CA . ASN A 1 139 ? -2.859 9.190 -7.506 1.00 88.38 139 ASN A CA 1
ATOM 1045 C C . ASN A 1 139 ? -4.042 8.238 -7.300 1.00 88.38 139 ASN A C 1
ATOM 1047 O O . ASN A 1 139 ? -5.004 8.619 -6.637 1.00 88.38 139 ASN A O 1
ATOM 1051 N N . TYR A 1 140 ? -3.994 7.017 -7.835 1.00 90.19 140 TYR A N 1
ATOM 1052 C CA . TYR A 1 140 ? -5.064 6.039 -7.639 1.00 90.19 140 TYR A CA 1
ATOM 1053 C C . TYR A 1 140 ? -5.216 5.625 -6.182 1.00 90.19 140 TYR A C 1
ATOM 1055 O O . TYR A 1 140 ? -6.341 5.607 -5.679 1.00 90.19 140 TYR A O 1
ATOM 1063 N N . GLY A 1 141 ? -4.105 5.364 -5.492 1.00 91.44 141 GLY A N 1
ATOM 1064 C CA . GLY A 1 141 ? -4.118 5.050 -4.068 1.00 91.44 141 GLY A CA 1
ATOM 1065 C C . GLY A 1 141 ? -4.771 6.167 -3.253 1.00 91.44 141 GLY A C 1
ATOM 1066 O O . GLY A 1 141 ? -5.747 5.935 -2.536 1.00 91.44 141 GLY A O 1
ATOM 1067 N N . TYR A 1 142 ? -4.306 7.408 -3.413 1.00 92.25 142 TYR A N 1
ATOM 1068 C CA . TYR A 1 142 ? -4.863 8.539 -2.668 1.00 92.25 142 TYR A CA 1
ATOM 1069 C C . TYR A 1 142 ? -6.309 8.865 -3.040 1.00 92.25 142 TYR A C 1
ATOM 1071 O O . TYR A 1 142 ? -7.100 9.199 -2.158 1.00 92.25 142 TYR A O 1
ATOM 1079 N N . GLN A 1 143 ? -6.689 8.756 -4.316 1.00 93.31 143 GLN A N 1
ATOM 1080 C CA . GLN A 1 143 ? -8.082 8.934 -4.731 1.00 93.31 143 GLN A CA 1
ATOM 1081 C C . GLN A 1 143 ? -8.989 7.890 -4.083 1.00 93.31 143 GLN A C 1
ATOM 1083 O O . GLN A 1 143 ? -10.068 8.245 -3.608 1.00 93.31 143 GLN A O 1
ATOM 1088 N N . TYR A 1 144 ? -8.551 6.630 -4.012 1.00 93.94 144 TYR A N 1
ATOM 1089 C CA . TYR A 1 144 ? -9.301 5.580 -3.334 1.00 93.94 144 TYR A CA 1
ATOM 1090 C C . TYR A 1 144 ? -9.511 5.914 -1.852 1.00 93.94 144 TYR A C 1
ATOM 1092 O O . TYR A 1 144 ? -10.652 5.880 -1.381 1.00 93.94 144 TYR A O 1
ATOM 1100 N N . ILE A 1 145 ? -8.446 6.307 -1.141 1.00 94.69 145 ILE A N 1
ATOM 1101 C CA . ILE A 1 145 ? -8.531 6.690 0.275 1.00 94.69 145 ILE A CA 1
ATOM 1102 C C . ILE A 1 145 ? -9.437 7.907 0.466 1.00 94.69 145 ILE A C 1
ATOM 1104 O O . ILE A 1 145 ? -10.329 7.868 1.307 1.00 94.69 145 ILE A O 1
ATOM 1108 N N . ALA A 1 146 ? -9.291 8.953 -0.346 1.00 91.94 146 ALA A N 1
ATOM 1109 C CA . ALA A 1 146 ? -10.127 10.147 -0.249 1.00 91.94 146 ALA A CA 1
ATOM 1110 C C . ALA A 1 146 ? -11.618 9.853 -0.496 1.00 91.94 146 ALA A C 1
ATOM 1112 O O . ALA A 1 146 ? -12.479 10.451 0.147 1.00 91.94 146 ALA A O 1
ATOM 1113 N N . GLN A 1 147 ? -11.935 8.932 -1.412 1.00 93.12 147 GLN A N 1
ATOM 1114 C CA . GLN A 1 147 ? -13.315 8.558 -1.734 1.00 93.12 147 GLN A CA 1
ATOM 1115 C C . GLN A 1 147 ? -13.960 7.672 -0.660 1.00 93.12 147 GLN A C 1
ATOM 1117 O O . GLN A 1 147 ? -15.135 7.858 -0.350 1.00 93.12 147 GLN A O 1
ATOM 1122 N N . HIS A 1 148 ? -13.214 6.720 -0.094 1.00 93.50 148 HIS A N 1
ATOM 1123 C CA . HIS A 1 148 ? -13.768 5.698 0.807 1.00 93.50 148 HIS A CA 1
ATOM 1124 C C . HIS A 1 148 ? -13.535 6.003 2.292 1.00 93.50 148 HIS A C 1
ATOM 1126 O O . HIS A 1 148 ? -14.272 5.513 3.147 1.00 93.50 148 HIS A O 1
ATOM 1132 N N . TYR A 1 149 ? -12.548 6.845 2.600 1.00 92.06 149 TYR A N 1
ATOM 1133 C CA . TYR A 1 149 ? -12.130 7.217 3.950 1.00 92.06 149 TYR A CA 1
ATOM 1134 C C . TYR A 1 149 ? -11.862 8.735 4.048 1.00 92.06 149 TYR A C 1
ATOM 1136 O O . TYR A 1 149 ? -10.765 9.145 4.427 1.00 92.06 149 TYR A O 1
ATOM 1144 N N . PRO A 1 150 ? -12.853 9.606 3.762 1.00 82.69 150 PRO A N 1
ATOM 1145 C CA . PRO A 1 150 ? -12.668 11.060 3.601 1.00 82.69 150 PRO A CA 1
ATOM 1146 C C . PRO A 1 150 ? -12.190 11.826 4.853 1.00 82.69 150 PRO A C 1
ATOM 1148 O O . PRO A 1 150 ? -11.954 13.029 4.779 1.00 82.69 150 PRO A O 1
ATOM 1151 N N . GLY A 1 151 ? -12.068 11.162 6.006 1.00 79.50 151 GLY A N 1
ATOM 1152 C CA . GLY A 1 151 ? -11.523 11.724 7.249 1.00 79.50 151 GLY A CA 1
ATOM 1153 C C . GLY A 1 151 ? -10.141 11.190 7.632 1.00 79.50 151 GLY A C 1
ATOM 1154 O O . GLY A 1 151 ? -9.645 11.527 8.705 1.00 79.50 151 GLY A O 1
ATOM 1155 N N . PHE A 1 152 ? -9.537 10.333 6.804 1.00 81.12 152 PHE A N 1
ATOM 1156 C CA . PHE A 1 152 ? -8.197 9.814 7.043 1.00 81.12 152 PHE A CA 1
ATOM 1157 C C . PHE A 1 152 ? -7.156 10.872 6.656 1.00 81.12 152 PHE A C 1
ATOM 1159 O O . PHE A 1 152 ? -7.166 11.378 5.534 1.00 81.12 152 PHE A O 1
ATOM 1166 N N . VAL A 1 153 ? -6.278 11.223 7.596 1.00 69.12 153 VAL A N 1
ATOM 1167 C CA . VAL A 1 153 ? -5.188 12.189 7.399 1.00 69.12 153 VAL A CA 1
ATOM 1168 C C . VAL A 1 153 ? -3.869 11.444 7.571 1.00 69.12 153 VAL A C 1
ATOM 1170 O O . VAL A 1 153 ? -3.701 10.740 8.568 1.00 69.12 153 VAL A O 1
ATOM 1173 N N . TYR A 1 154 ? -2.997 11.581 6.572 1.00 65.25 154 TYR A N 1
ATOM 1174 C CA . TYR A 1 154 ? -1.699 10.908 6.462 1.00 65.25 154 TYR A CA 1
ATOM 1175 C C . TYR A 1 154 ? -0.687 11.419 7.490 1.00 65.25 154 TYR A C 1
ATOM 1177 O O . TYR A 1 154 ? -0.668 12.650 7.733 1.00 65.25 154 TYR A O 1
#

Secondary structure (DSSP, 8-state):
-PPPPHHHHHHHHHHHHHHHTTTTT-TT-PEEEBTEEEEEETTEEEEEETTS-EEEEET-EEEE--SSSS--EEETTEEEE-TTTT-BHHHHHHHHHHHHHHHHH-HHHHHHHHHHHHHHHHH-TTTGGGSHHHHHHHHHHHHHHHHH-TT---

Nearest PDB structures (foldseek):
  5i5h-assembly1_A  TM=7.658E-01  e=5.074E+00  Escherichia coli K-12
  6vc7-assembly2_B  TM=7.662E-01  e=5.713E+00  Salmonella enterica subsp. enterica serovar Typhimurium
  4py5-assembly1_A  TM=4.857E-01  e=2.348E+00  Thermovibrio ammonificans HB-1
  2jh3-assembly2_D  TM=5.541E-01  e=5.074E+00  Deinococcus radiodurans

Sequence (154 aa):
MKKISFDDLIADLSIIESEQDLNSIRGGDTIYINGGYIVNSGGNATFYSNNGTSFTLPGATVYSSQNWGDNHYQLSGGIYLDPNGGADVSTLIHEYGHYLQQQQMGTGSYIAAGLGSAYSVYTNPGEHASQPFEVQATNYGYQYIAQHYPGFVY

Foldseek 3Di:
DDQDDLVNVVVVLVVCVVVVVVVPPDQDDWADAPQFIWGDDPQKIKTAGPVGDIDIQHNADEDEDPDDPLDWAEDPRYTYHHRVSRDDPLSVLLRSLLVVVCVVLDVVVSSVVSSVLVSCCRPPVVCSCVDPSSVSSSVSSVVVCCVPPVPDDD

Mean predicted aligned error: 10.1 Å

Solvent-accessible surface area (backbone atoms only — not comparable to full-atom values): 8679 Å² total; per-residue (Å²): 133,85,82,80,49,73,67,57,52,51,51,53,51,58,48,47,63,66,62,53,69,74,68,72,84,61,78,78,72,70,47,59,37,55,66,32,36,34,42,53,56,95,57,18,27,33,41,39,38,76,86,75,51,70,53,74,43,80,68,26,38,69,43,80,42,88,84,67,79,64,48,68,47,54,56,98,42,37,32,31,37,14,57,87,54,63,34,31,64,67,51,55,35,29,34,48,5,45,45,54,49,30,70,74,58,34,70,79,54,25,52,65,50,55,47,46,52,58,47,28,54,76,74,40,55,94,50,33,77,74,33,71,64,50,48,46,14,38,50,46,20,51,50,50,42,52,73,78,40,74,83,72,79,134